Protein AF-A0A399IXY2-F1 (afdb_monomer_lite)

Structure (mmCIF, N/CA/C/O backbone):
data_AF-A0A399IXY2-F1
#
_entry.id   AF-A0A399IXY2-F1
#
loop_
_atom_site.group_PDB
_atom_site.id
_atom_site.type_symbol
_atom_site.label_atom_id
_atom_site.label_alt_id
_atom_site.label_comp_id
_atom_site.label_asym_id
_atom_site.label_entity_id
_atom_site.label_seq_id
_atom_site.pdbx_PDB_ins_code
_atom_site.Cartn_x
_atom_site.Cartn_y
_atom_site.Cartn_z
_atom_site.occupancy
_atom_site.B_iso_or_equiv
_atom_site.auth_seq_id
_atom_site.auth_comp_id
_atom_site.auth_asym_id
_atom_site.auth_atom_id
_atom_site.pdbx_PDB_model_num
ATOM 1 N N . ILE A 1 1 ? -5.758 -5.585 5.528 1.00 89.06 1 ILE A N 1
ATOM 2 C CA . ILE A 1 1 ? -6.009 -4.562 6.584 1.00 89.06 1 ILE A CA 1
ATOM 3 C C . ILE A 1 1 ? -5.346 -4.951 7.896 1.00 89.06 1 ILE A C 1
ATOM 5 O O . ILE A 1 1 ? -4.678 -4.102 8.468 1.00 89.06 1 ILE A O 1
ATOM 9 N N . GLU A 1 2 ? -5.478 -6.202 8.344 1.00 93.00 2 GLU A N 1
ATOM 10 C CA . GLU A 1 2 ? -4.936 -6.681 9.626 1.00 93.00 2 GLU A CA 1
ATOM 11 C C . GLU A 1 2 ? -3.463 -6.312 9.853 1.00 93.00 2 GLU A C 1
ATOM 13 O O . GLU A 1 2 ? -3.145 -5.714 10.876 1.00 93.00 2 GLU A O 1
ATOM 18 N N . GLU A 1 3 ? -2.570 -6.557 8.888 1.00 94.31 3 GLU A N 1
ATOM 19 C CA . GLU A 1 3 ? -1.150 -6.202 9.037 1.00 94.31 3 GLU A CA 1
ATOM 20 C C . GLU A 1 3 ? -0.913 -4.681 9.058 1.00 94.31 3 GLU A C 1
ATOM 22 O O . GLU A 1 3 ? -0.066 -4.182 9.803 1.00 94.31 3 GLU A O 1
ATOM 27 N N . CYS A 1 4 ? -1.686 -3.908 8.289 1.00 94.75 4 CYS A N 1
ATOM 28 C CA . CYS A 1 4 ? -1.613 -2.445 8.307 1.00 94.75 4 CYS A CA 1
ATOM 29 C C . CYS A 1 4 ? -2.041 -1.875 9.669 1.00 94.75 4 CYS A C 1
ATOM 31 O O . CYS A 1 4 ? -1.368 -0.991 10.203 1.00 94.75 4 CYS A O 1
ATOM 33 N N . GLU A 1 5 ? -3.122 -2.411 10.239 1.00 95.62 5 GLU A N 1
ATOM 34 C CA . GLU A 1 5 ? -3.639 -2.052 11.563 1.00 95.62 5 GLU A CA 1
ATOM 35 C C . GLU A 1 5 ? -2.716 -2.542 12.686 1.00 95.62 5 GLU A C 1
ATOM 37 O O . GLU A 1 5 ? -2.490 -1.823 13.653 1.00 95.62 5 GLU A O 1
ATOM 42 N N . ARG A 1 6 ? -2.087 -3.714 12.548 1.00 96.06 6 ARG A N 1
ATOM 43 C CA . ARG A 1 6 ? -1.083 -4.196 13.507 1.00 96.06 6 ARG A CA 1
ATOM 44 C C . ARG A 1 6 ? 0.146 -3.286 13.549 1.00 96.06 6 ARG A C 1
ATOM 46 O O . ARG A 1 6 ? 0.718 -3.073 14.617 1.00 96.06 6 ARG A O 1
ATOM 53 N N . ARG A 1 7 ? 0.581 -2.769 12.393 1.00 95.44 7 ARG A N 1
ATOM 54 C CA . ARG A 1 7 ? 1.743 -1.869 12.298 1.00 95.44 7 ARG A CA 1
ATOM 55 C C . ARG A 1 7 ? 1.460 -0.482 12.875 1.00 95.44 7 ARG A C 1
ATOM 57 O O . ARG A 1 7 ? 2.404 0.113 13.383 1.00 95.44 7 ARG A O 1
ATOM 64 N N . ASP A 1 8 ? 0.235 0.034 12.715 1.00 96.31 8 ASP A N 1
ATOM 65 C CA . ASP A 1 8 ? -0.294 1.365 13.093 1.00 96.31 8 ASP A CA 1
ATOM 66 C C . ASP A 1 8 ? 0.727 2.405 13.601 1.00 96.31 8 ASP A C 1
ATOM 68 O O . ASP A 1 8 ? 0.613 2.978 14.685 1.00 96.31 8 ASP A O 1
ATOM 72 N N . ARG A 1 9 ? 1.749 2.698 12.786 1.00 94.94 9 ARG A N 1
ATOM 73 C CA . ARG A 1 9 ? 2.910 3.506 13.207 1.00 94.94 9 ARG A CA 1
ATOM 74 C C . ARG A 1 9 ? 2.549 4.937 13.601 1.00 94.94 9 ARG A C 1
ATOM 76 O O . ARG A 1 9 ? 3.351 5.618 14.232 1.00 94.94 9 ARG A O 1
ATOM 83 N N . LYS A 1 10 ? 1.388 5.411 13.150 1.00 95.62 10 LYS A N 1
ATOM 84 C CA . LYS A 1 10 ? 0.885 6.768 13.372 1.00 95.62 10 LYS A CA 1
ATOM 85 C C . LYS A 1 10 ? -0.316 6.803 14.327 1.00 95.62 10 LYS A C 1
ATOM 87 O O . LYS A 1 10 ? -0.807 7.891 14.606 1.00 95.62 10 LYS A O 1
ATOM 92 N N . GLY A 1 11 ? -0.789 5.655 14.821 1.00 96.06 11 GLY A N 1
ATOM 93 C CA . GLY A 1 11 ? -1.977 5.577 15.676 1.00 96.06 11 GLY A CA 1
ATOM 94 C C . GLY A 1 11 ? -3.299 5.878 14.955 1.00 96.06 11 GLY A C 1
ATOM 95 O O . GLY A 1 11 ? -4.301 6.157 15.611 1.00 96.06 11 GLY A O 1
ATOM 96 N N . LEU A 1 12 ? -3.310 5.905 13.619 1.00 97.00 12 LEU A N 1
ATOM 97 C CA . LEU A 1 12 ? -4.473 6.320 12.832 1.00 97.00 12 LEU A CA 1
ATOM 98 C C . LEU A 1 12 ? -5.569 5.257 12.851 1.00 97.00 12 LEU A C 1
ATOM 100 O O . LEU A 1 12 ? -6.739 5.610 12.991 1.00 97.00 12 LEU A O 1
ATOM 104 N N . TYR A 1 13 ? -5.200 3.974 12.782 1.00 96.75 13 TYR A N 1
ATOM 105 C CA . TYR A 1 13 ? -6.176 2.889 12.880 1.00 96.75 13 TYR A CA 1
ATOM 106 C C . TYR A 1 13 ? -6.841 2.886 14.255 1.00 96.75 13 TYR A C 1
ATOM 108 O O . TYR A 1 13 ? -8.066 2.821 14.340 1.00 96.75 13 TYR A O 1
ATOM 116 N N . LYS A 1 14 ? -6.066 3.068 15.334 1.00 96.50 14 LYS A N 1
ATOM 117 C CA . LYS A 1 14 ? -6.621 3.204 16.686 1.00 96.50 14 LYS A CA 1
ATOM 118 C C . LYS A 1 14 ? -7.630 4.354 16.787 1.00 96.50 14 LYS A C 1
ATOM 120 O O . LYS A 1 14 ? -8.735 4.158 17.288 1.00 96.50 14 LYS A O 1
ATOM 125 N N . LEU A 1 15 ? -7.281 5.545 16.297 1.00 96.75 15 LEU A N 1
ATOM 126 C CA . LEU A 1 15 ? -8.180 6.706 16.328 1.00 96.75 15 LEU A CA 1
ATOM 127 C C . LEU A 1 15 ? -9.446 6.492 15.481 1.00 96.75 15 LEU A C 1
ATOM 129 O O . LEU A 1 15 ? -10.524 6.943 15.872 1.00 96.75 15 LEU A O 1
ATOM 133 N N . ALA A 1 16 ? -9.332 5.794 14.350 1.00 96.50 16 ALA A N 1
ATOM 134 C CA . ALA A 1 16 ? -10.472 5.422 13.517 1.00 96.50 16 ALA A CA 1
ATOM 135 C C . ALA A 1 16 ? -11.401 4.423 14.228 1.00 96.50 16 ALA A C 1
ATOM 137 O O . ALA A 1 16 ? -12.614 4.623 14.243 1.00 96.50 16 ALA A O 1
ATOM 138 N N . ARG A 1 17 ? -10.849 3.400 14.897 1.00 95.06 17 ARG A N 1
ATOM 139 C CA . ARG A 1 17 ? -11.614 2.442 15.722 1.00 95.06 17 ARG A CA 1
ATOM 140 C C . ARG A 1 17 ? -12.315 3.114 16.906 1.00 95.06 17 ARG A C 1
ATOM 142 O O . ARG A 1 17 ? -13.422 2.724 17.259 1.00 95.06 17 ARG A O 1
ATOM 149 N N . GLU A 1 18 ? -11.704 4.147 17.485 1.00 96.56 18 GLU A N 1
ATOM 150 C CA . GLU A 1 18 ? -12.309 4.995 18.524 1.00 96.56 18 GLU A CA 1
ATOM 151 C C . GLU A 1 18 ? -13.368 5.978 17.976 1.00 96.56 18 GLU A C 1
ATOM 153 O O . GLU A 1 18 ? -13.960 6.734 18.746 1.00 96.56 18 GLU A O 1
ATOM 158 N N . GLY A 1 19 ? -13.602 6.015 16.658 1.00 94.94 19 GLY A N 1
ATOM 159 C CA . GLY A 1 19 ? -14.577 6.902 16.014 1.00 94.94 19 GLY A CA 1
ATOM 160 C C . GLY A 1 19 ? -14.147 8.372 15.931 1.00 94.94 19 GLY A C 1
ATOM 161 O O . GLY A 1 19 ? -14.959 9.233 15.591 1.00 94.94 19 GLY A O 1
ATOM 162 N N . LYS A 1 20 ? -12.880 8.683 16.234 1.00 96.94 20 LYS A N 1
ATOM 163 C CA . LYS A 1 20 ? -12.332 10.051 16.182 1.00 96.94 20 LYS A CA 1
ATOM 164 C C . LYS A 1 20 ? -11.992 10.491 14.762 1.00 96.94 20 LYS A C 1
ATOM 166 O O . LYS A 1 20 ? -12.005 11.687 14.483 1.00 96.94 20 LYS A O 1
ATOM 171 N N . ILE A 1 21 ? -11.698 9.537 13.879 1.00 95.75 21 ILE A N 1
ATOM 172 C CA . ILE A 1 21 ? -11.513 9.766 12.445 1.00 95.75 21 ILE A CA 1
ATOM 173 C C . ILE A 1 21 ? -12.689 9.117 11.718 1.00 95.75 21 ILE A C 1
ATOM 175 O O . ILE A 1 21 ? -12.910 7.912 11.836 1.00 95.75 21 ILE A O 1
ATOM 179 N N . LYS A 1 22 ? -13.463 9.936 11.006 1.00 93.62 22 LYS A N 1
ATOM 180 C CA . LYS A 1 22 ? -14.583 9.484 10.174 1.00 93.62 22 LYS A CA 1
ATOM 181 C C . LYS A 1 22 ? -14.073 9.090 8.791 1.00 93.62 22 LYS A C 1
ATOM 183 O O . LYS A 1 22 ? -13.018 9.571 8.390 1.00 93.62 22 LYS A O 1
ATOM 188 N N . GLU A 1 23 ? -14.835 8.240 8.102 1.00 95.50 23 GLU A N 1
ATOM 189 C CA . GLU A 1 23 ? -14.587 7.860 6.699 1.00 95.50 23 GLU A CA 1
ATOM 190 C C . GLU A 1 23 ? -13.149 7.362 6.479 1.00 95.50 23 GLU A C 1
ATOM 192 O O . GLU A 1 23 ? -12.430 7.780 5.578 1.00 95.50 23 GLU A O 1
ATOM 197 N N . PHE A 1 24 ? -12.691 6.492 7.381 1.00 96.44 24 PHE A N 1
ATOM 198 C CA . PHE A 1 24 ? -11.345 5.947 7.329 1.00 96.44 24 PHE A CA 1
ATOM 199 C C . PHE A 1 24 ? -11.340 4.682 6.475 1.00 96.44 24 PHE A C 1
ATOM 201 O O . PHE A 1 24 ? -11.961 3.674 6.835 1.00 96.44 24 PHE A O 1
ATOM 208 N N . THR A 1 25 ? -10.611 4.738 5.366 1.00 95.38 25 THR A N 1
ATOM 209 C CA . THR A 1 25 ? -10.484 3.650 4.397 1.00 95.38 25 THR A CA 1
ATOM 210 C C . THR A 1 25 ? -10.006 2.352 5.054 1.00 95.38 25 THR A C 1
ATOM 212 O O . THR A 1 25 ? -9.001 2.319 5.765 1.00 95.38 25 THR A O 1
ATOM 215 N N . GLY A 1 26 ? -10.743 1.267 4.827 1.00 91.94 26 GLY A N 1
ATOM 216 C CA . GLY A 1 26 ? -10.532 -0.044 5.438 1.00 91.94 26 GLY A CA 1
ATOM 217 C C . GLY A 1 26 ? -11.169 -0.231 6.822 1.00 91.94 26 GLY A C 1
ATOM 218 O O . GLY A 1 26 ? -11.138 -1.342 7.344 1.00 91.94 26 GLY A O 1
ATOM 219 N N . ILE A 1 27 ? -11.767 0.811 7.414 1.00 94.19 27 ILE A N 1
ATOM 220 C CA . ILE A 1 27 ? -12.519 0.720 8.679 1.00 94.19 27 ILE A CA 1
ATOM 221 C C . ILE A 1 27 ? -13.981 1.122 8.485 1.00 94.19 27 ILE A C 1
ATOM 223 O O . ILE A 1 27 ? -14.869 0.294 8.670 1.00 94.19 27 ILE A O 1
ATOM 227 N N . SER A 1 28 ? -14.232 2.389 8.153 1.00 92.94 28 SER A N 1
ATOM 228 C CA . SER A 1 28 ? -15.580 2.953 7.980 1.00 92.94 28 SER A CA 1
ATOM 229 C C . SER A 1 28 ? -15.895 3.340 6.537 1.00 92.94 28 SER A C 1
ATOM 231 O O . SER A 1 28 ? -17.048 3.634 6.240 1.00 92.94 28 SER A O 1
ATOM 233 N N . ASP A 1 29 ? -14.897 3.290 5.658 1.00 96.25 2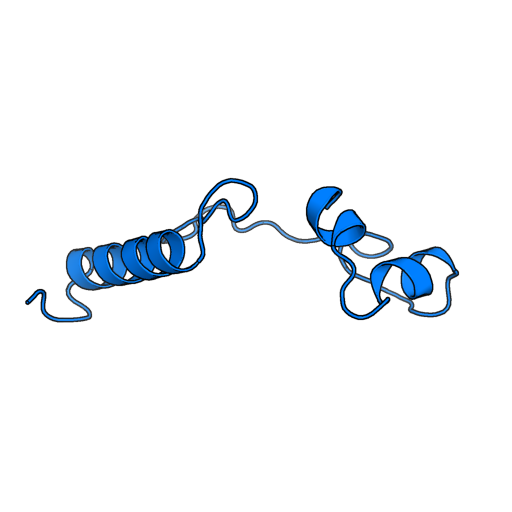9 ASP A N 1
ATOM 234 C CA . ASP A 1 29 ? -15.006 3.548 4.223 1.00 96.25 29 ASP A CA 1
ATOM 235 C C . ASP A 1 29 ? -14.315 2.399 3.454 1.00 96.25 29 ASP A C 1
ATOM 237 O O . ASP A 1 29 ? -13.257 1.938 3.905 1.00 96.25 29 ASP A O 1
ATOM 241 N N . PRO A 1 30 ? -14.887 1.843 2.369 1.00 95.06 30 PRO A N 1
ATOM 242 C CA . PRO A 1 30 ? -14.254 0.759 1.617 1.00 95.06 30 PRO A CA 1
ATOM 243 C C . PRO A 1 30 ? -12.992 1.216 0.871 1.00 95.06 30 PRO A C 1
ATOM 245 O O . PRO A 1 30 ? -12.791 2.392 0.593 1.00 95.06 30 PRO A O 1
ATOM 248 N N . TYR A 1 31 ? -12.128 0.256 0.535 1.00 95.12 31 TYR A N 1
ATOM 249 C CA . TYR A 1 31 ? -11.016 0.469 -0.390 1.00 95.12 31 TYR A CA 1
ATOM 250 C C . TYR A 1 31 ? -11.326 -0.219 -1.718 1.00 95.12 31 TYR A C 1
ATOM 252 O O . TYR A 1 31 ? -11.480 -1.443 -1.750 1.00 95.12 31 TYR A O 1
ATOM 260 N N . ASP A 1 32 ? -11.364 0.551 -2.801 1.00 95.06 32 ASP A N 1
ATOM 261 C CA . ASP A 1 32 ? -11.556 0.019 -4.148 1.00 95.06 32 ASP A CA 1
ATOM 262 C C . ASP A 1 32 ? -10.236 -0.558 -4.673 1.00 95.06 32 ASP A C 1
ATOM 264 O O . ASP A 1 32 ? -9.339 0.155 -5.132 1.00 95.06 32 ASP A O 1
ATOM 268 N N . VAL A 1 33 ? -10.092 -1.879 -4.559 1.00 95.06 33 VAL A N 1
ATOM 269 C CA . VAL A 1 33 ? -8.892 -2.590 -5.012 1.00 95.06 33 VAL A CA 1
ATOM 270 C C . VAL A 1 33 ? -8.779 -2.488 -6.539 1.00 95.06 33 VAL A C 1
ATOM 272 O O . VAL A 1 33 ? -9.734 -2.839 -7.230 1.00 95.06 33 VAL A O 1
ATOM 275 N N . PRO A 1 34 ? -7.611 -2.105 -7.094 1.00 96.69 34 PRO A N 1
ATOM 276 C CA . PRO A 1 34 ? -7.423 -2.082 -8.540 1.00 96.69 34 PRO A CA 1
ATOM 277 C C . PRO A 1 34 ? -7.643 -3.466 -9.165 1.00 96.69 34 PRO A C 1
ATOM 279 O O . PRO A 1 34 ? -7.010 -4.439 -8.739 1.00 96.69 34 PRO A O 1
ATOM 282 N N . GLU A 1 35 ? -8.499 -3.539 -10.189 1.00 97.12 35 GLU A N 1
ATOM 283 C CA . GLU A 1 35 ? -8.784 -4.777 -10.931 1.00 97.12 35 GLU A CA 1
ATOM 284 C C . GLU A 1 35 ? -7.617 -5.174 -11.845 1.00 97.12 35 GLU A C 1
ATOM 286 O O . GLU A 1 35 ? -7.185 -6.326 -11.846 1.00 97.12 35 GLU A O 1
ATOM 291 N N . THR A 1 36 ? -7.058 -4.206 -12.579 1.00 96.94 36 THR A N 1
ATOM 292 C CA . THR A 1 36 ? -5.986 -4.428 -13.563 1.00 96.94 36 THR A CA 1
ATOM 293 C C . THR A 1 36 ? -4.770 -3.532 -13.308 1.00 96.94 36 THR A C 1
ATOM 295 O O . THR A 1 36 ? -4.464 -2.671 -14.133 1.00 96.94 36 THR A O 1
ATOM 298 N N . PRO A 1 37 ? -4.070 -3.681 -12.169 1.00 96.81 37 PRO A N 1
ATOM 299 C CA . PRO A 1 37 ? -2.853 -2.920 -11.922 1.00 96.81 37 PRO A CA 1
ATOM 300 C C . PRO A 1 37 ? -1.709 -3.418 -12.814 1.00 96.81 37 PRO A C 1
ATOM 302 O O . PRO A 1 37 ? -1.562 -4.618 -13.049 1.00 96.81 37 PRO A O 1
ATOM 305 N N . GLU A 1 38 ? -0.830 -2.517 -13.243 1.00 96.94 38 GLU A N 1
ATOM 306 C CA . GLU A 1 38 ? 0.384 -2.875 -13.981 1.00 96.94 38 GLU A CA 1
ATOM 307 C C . GLU A 1 38 ? 1.346 -3.718 -13.125 1.00 96.94 38 GLU A C 1
ATOM 309 O O . GLU A 1 38 ? 2.089 -4.547 -13.665 1.00 96.94 38 GLU A O 1
ATOM 314 N N . LEU A 1 39 ? 1.326 -3.516 -11.802 1.00 96.62 39 LEU A N 1
ATOM 315 C CA . LEU A 1 39 ? 2.096 -4.253 -10.802 1.00 96.62 39 LEU A CA 1
ATOM 316 C C . LEU A 1 39 ? 1.352 -4.276 -9.456 1.00 96.62 39 LEU A C 1
ATOM 318 O O . LEU A 1 39 ? 0.824 -3.258 -9.014 1.00 96.62 39 LEU A O 1
ATOM 322 N N . ARG A 1 40 ? 1.362 -5.427 -8.776 1.00 96.06 40 ARG A N 1
ATOM 323 C CA . ARG A 1 40 ? 0.886 -5.600 -7.395 1.00 96.06 40 ARG A CA 1
ATOM 324 C C . ARG A 1 40 ? 2.058 -6.048 -6.523 1.00 96.06 40 ARG A C 1
ATOM 326 O O . ARG A 1 40 ? 2.789 -6.946 -6.925 1.00 96.06 40 ARG A O 1
ATOM 333 N N . LEU A 1 41 ? 2.224 -5.432 -5.352 1.00 95.44 41 LEU A N 1
ATOM 334 C CA . LEU A 1 41 ? 3.318 -5.718 -4.418 1.00 95.44 41 LEU A CA 1
ATOM 335 C C . LEU A 1 41 ? 2.773 -6.190 -3.068 1.00 95.44 41 LEU A C 1
ATOM 337 O O . LEU A 1 41 ? 2.110 -5.418 -2.375 1.00 95.44 41 LEU A O 1
ATOM 341 N N . GLU A 1 42 ? 3.141 -7.406 -2.660 1.00 92.62 42 GLU A N 1
ATOM 342 C CA . GLU A 1 42 ? 2.805 -7.930 -1.332 1.00 92.62 42 GLU A CA 1
ATOM 343 C C . GLU A 1 42 ? 3.870 -7.554 -0.302 1.00 92.62 42 GLU A C 1
ATOM 345 O O . GLU A 1 42 ? 4.892 -8.214 -0.125 1.00 92.62 42 GLU A O 1
ATOM 350 N N . THR A 1 43 ? 3.600 -6.459 0.406 1.00 94.50 43 THR A N 1
ATOM 351 C CA . THR A 1 43 ? 4.527 -5.832 1.369 1.00 94.50 43 THR A CA 1
ATOM 352 C C . THR A 1 43 ? 4.508 -6.459 2.771 1.00 94.50 43 THR A C 1
ATOM 354 O O . THR A 1 43 ? 5.134 -5.950 3.710 1.00 94.50 43 THR A O 1
ATOM 357 N N . GLU A 1 44 ? 3.756 -7.546 2.958 1.00 92.25 44 GLU A N 1
ATOM 358 C CA . GLU A 1 44 ? 3.682 -8.252 4.240 1.00 92.25 44 GLU A CA 1
ATOM 359 C C . GLU A 1 44 ? 4.886 -9.177 4.456 1.00 92.25 44 GLU A C 1
ATOM 361 O O . GLU A 1 44 ? 5.373 -9.283 5.580 1.00 92.25 44 GLU A O 1
ATOM 366 N N . SER A 1 45 ? 5.393 -9.809 3.392 1.00 87.56 45 SER A N 1
ATOM 367 C CA . SER A 1 45 ? 6.434 -10.852 3.469 1.00 87.56 45 SER A CA 1
ATOM 368 C C . SER A 1 45 ? 7.677 -10.575 2.620 1.00 87.56 45 SER A C 1
ATOM 370 O O . SER A 1 45 ? 8.565 -11.420 2.546 1.00 87.56 45 SER A O 1
ATOM 372 N N . VAL A 1 46 ? 7.749 -9.406 1.984 1.00 88.69 46 VAL A N 1
ATOM 373 C CA . VAL A 1 46 ? 8.865 -9.001 1.121 1.00 88.69 46 VAL A CA 1
ATOM 374 C C . VAL A 1 46 ? 9.504 -7.745 1.705 1.00 88.69 46 VAL A C 1
ATOM 376 O O . VAL A 1 46 ? 8.804 -6.836 2.157 1.00 88.69 46 VAL A O 1
ATOM 379 N N . ASP A 1 47 ? 10.834 -7.692 1.724 1.00 94.25 47 ASP A N 1
ATOM 380 C CA . ASP A 1 47 ? 11.558 -6.495 2.135 1.00 94.25 47 ASP A CA 1
ATOM 381 C C . ASP A 1 47 ? 11.368 -5.342 1.138 1.00 94.25 47 ASP A C 1
ATOM 383 O O . ASP A 1 47 ? 10.945 -5.504 -0.012 1.00 94.25 47 ASP A O 1
ATOM 387 N N . VAL A 1 48 ? 11.665 -4.136 1.616 1.00 95.50 48 VAL A N 1
ATOM 388 C CA . VAL A 1 48 ? 11.450 -2.907 0.852 1.00 95.50 48 VAL A CA 1
ATOM 389 C C . VAL A 1 48 ? 12.314 -2.843 -0.409 1.00 95.50 48 VAL A C 1
ATOM 391 O O . VAL A 1 48 ? 11.819 -2.388 -1.440 1.00 95.50 48 VAL 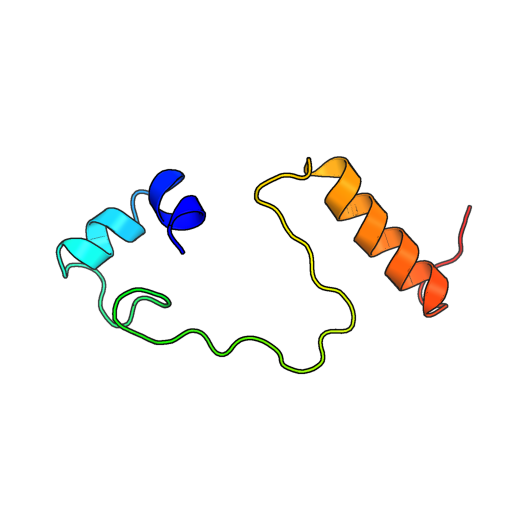A O 1
ATOM 394 N N . ASP A 1 49 ? 13.552 -3.340 -0.359 1.00 97.25 49 ASP A N 1
ATOM 395 C CA . ASP A 1 49 ? 14.486 -3.274 -1.485 1.00 97.25 49 ASP A CA 1
ATOM 396 C C . ASP A 1 49 ? 14.034 -4.211 -2.609 1.00 97.25 49 ASP A C 1
ATOM 398 O O . ASP A 1 49 ? 14.000 -3.816 -3.775 1.00 97.25 49 ASP A O 1
ATOM 402 N N . ASN A 1 50 ? 13.559 -5.410 -2.267 1.00 96.44 50 ASN A N 1
ATOM 403 C CA . ASN A 1 50 ? 12.965 -6.340 -3.223 1.00 96.44 50 ASN A CA 1
ATOM 404 C C . ASN A 1 50 ? 11.650 -5.822 -3.820 1.00 96.44 50 ASN A C 1
ATOM 406 O O . ASN A 1 50 ? 11.383 -6.042 -5.004 1.00 96.44 50 ASN A O 1
ATOM 410 N N . CYS A 1 51 ? 10.822 -5.112 -3.048 1.00 97.50 51 CYS A N 1
ATOM 411 C CA . CYS A 1 51 ? 9.634 -4.452 -3.597 1.00 97.50 51 CYS A CA 1
ATOM 412 C C . CYS A 1 51 ? 10.021 -3.343 -4.586 1.00 97.50 51 CYS A C 1
ATOM 414 O O . CYS A 1 51 ? 9.458 -3.264 -5.677 1.00 97.50 51 CYS A O 1
ATOM 416 N N . ALA A 1 52 ? 11.005 -2.509 -4.237 1.00 97.25 52 ALA A N 1
ATOM 417 C CA . ALA A 1 52 ? 11.511 -1.463 -5.121 1.00 97.25 52 ALA A CA 1
ATOM 418 C C . ALA A 1 52 ? 12.119 -2.052 -6.403 1.00 97.25 52 ALA A C 1
ATOM 420 O O . ALA A 1 52 ? 11.861 -1.552 -7.497 1.00 97.25 52 ALA A O 1
ATOM 421 N N . HIS A 1 53 ? 12.856 -3.158 -6.292 1.00 96.38 53 HIS A N 1
ATOM 422 C CA . HIS A 1 53 ? 13.430 -3.845 -7.442 1.00 96.38 53 HIS A CA 1
ATOM 423 C C . HIS A 1 53 ? 12.356 -4.368 -8.408 1.00 96.38 53 HIS A C 1
ATOM 425 O O . HIS A 1 53 ? 12.487 -4.198 -9.617 1.00 96.38 53 HIS A O 1
ATOM 431 N N . GLN A 1 54 ? 11.245 -4.913 -7.899 1.00 96.75 54 GLN A N 1
ATOM 432 C CA . GLN A 1 54 ? 10.108 -5.320 -8.737 1.00 96.75 54 GLN A CA 1
ATOM 433 C C . GLN A 1 54 ? 9.506 -4.147 -9.524 1.00 96.75 54 GLN A C 1
ATOM 435 O O . GLN A 1 54 ? 9.123 -4.320 -10.682 1.00 96.75 54 GLN A O 1
ATOM 440 N N . VAL A 1 55 ? 9.452 -2.948 -8.930 1.00 97.31 55 VAL A N 1
ATOM 441 C CA . VAL A 1 55 ? 9.006 -1.735 -9.636 1.00 97.31 55 VAL A CA 1
ATOM 442 C C . VAL A 1 55 ? 9.968 -1.389 -10.768 1.00 97.31 55 VAL A C 1
ATOM 444 O O . VAL A 1 55 ? 9.516 -1.142 -11.883 1.00 97.31 55 VAL A O 1
ATOM 447 N N . LEU A 1 56 ? 11.280 -1.410 -10.513 1.00 97.38 56 LEU A N 1
ATOM 448 C CA . LEU A 1 56 ? 12.291 -1.124 -11.537 1.00 97.38 56 LEU A CA 1
ATOM 449 C C . LEU A 1 56 ? 12.190 -2.105 -12.709 1.00 97.38 56 LEU A C 1
ATOM 451 O O . LEU A 1 56 ? 12.039 -1.670 -13.848 1.00 97.38 56 LEU A O 1
ATOM 455 N N . LEU A 1 57 ? 12.142 -3.410 -12.426 1.00 97.06 57 LEU A N 1
ATOM 456 C CA . LEU A 1 57 ? 11.975 -4.446 -13.450 1.00 97.06 57 LEU A CA 1
ATOM 457 C C . LEU A 1 57 ? 10.691 -4.249 -14.264 1.00 97.06 57 LEU A C 1
ATOM 459 O O . LEU A 1 57 ? 10.682 -4.442 -15.482 1.00 97.06 57 LEU A O 1
ATOM 463 N N . LYS A 1 58 ? 9.593 -3.837 -13.616 1.00 97.75 58 LYS A N 1
ATOM 464 C CA . LYS A 1 58 ? 8.349 -3.545 -14.329 1.00 97.75 58 LYS A CA 1
ATOM 465 C C . LYS A 1 58 ? 8.517 -2.359 -15.279 1.00 97.75 58 LYS A C 1
ATOM 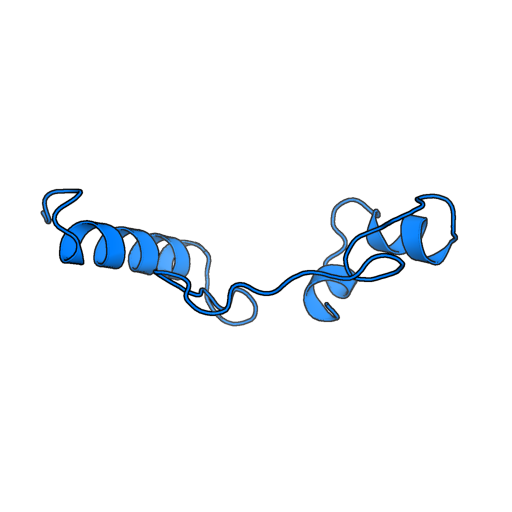467 O O . LYS A 1 58 ? 8.101 -2.463 -16.433 1.00 97.75 58 LYS A O 1
ATOM 472 N N . LEU A 1 59 ? 9.131 -1.267 -14.828 1.00 97.88 59 LEU A N 1
ATOM 473 C CA . LEU A 1 59 ? 9.369 -0.080 -15.653 1.00 97.88 59 LEU A CA 1
ATOM 474 C C . LEU A 1 59 ? 10.297 -0.381 -16.840 1.00 97.88 59 LEU A C 1
ATOM 476 O O . LEU A 1 59 ? 10.016 0.068 -17.952 1.00 97.88 59 LEU A O 1
ATOM 480 N N . GLU A 1 60 ? 11.344 -1.184 -16.629 1.00 97.50 60 GLU A N 1
ATOM 481 C CA . GLU A 1 60 ? 12.226 -1.681 -17.694 1.00 97.50 60 GLU A CA 1
ATOM 482 C C . GLU A 1 60 ? 11.447 -2.524 -18.710 1.00 97.50 60 GLU A C 1
ATOM 484 O O . GLU A 1 60 ? 11.531 -2.281 -19.912 1.00 97.50 60 GLU A O 1
ATOM 489 N N . SER A 1 61 ? 10.610 -3.461 -18.244 1.00 97.06 61 SER A N 1
ATO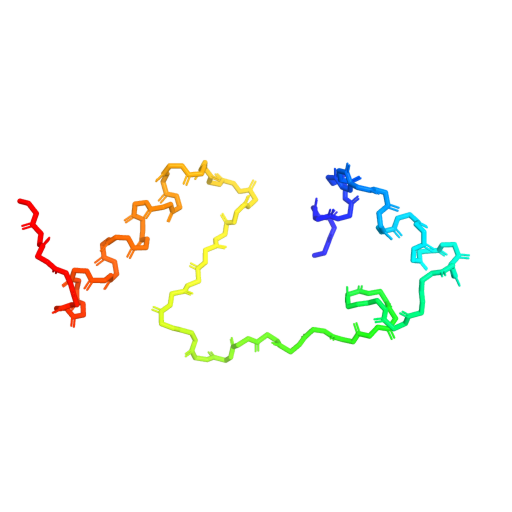M 490 C CA . SER A 1 61 ? 9.790 -4.311 -19.126 1.00 97.06 61 SER A CA 1
ATOM 491 C C . SER A 1 61 ? 8.790 -3.522 -19.980 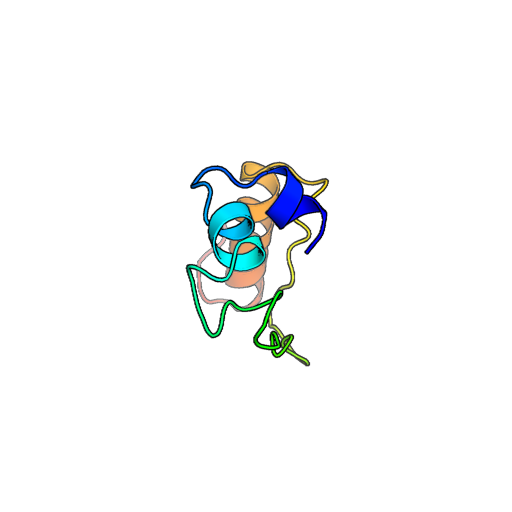1.00 97.06 61 SER A C 1
ATOM 493 O O . SER A 1 61 ? 8.406 -3.964 -21.061 1.00 97.06 61 SER A O 1
ATOM 495 N N . MET A 1 62 ? 8.374 -2.346 -19.503 1.00 97.50 62 MET A N 1
ATOM 496 C CA . MET A 1 62 ? 7.495 -1.423 -20.223 1.00 97.50 62 MET A CA 1
ATOM 497 C C . MET A 1 62 ? 8.268 -0.471 -21.149 1.00 97.50 62 MET A C 1
ATOM 499 O O . MET A 1 62 ? 7.645 0.319 -21.855 1.00 97.50 62 MET A O 1
ATOM 503 N N . GLY A 1 63 ? 9.604 -0.518 -21.143 1.00 97.25 63 GLY A N 1
ATOM 504 C CA . GLY A 1 63 ? 10.466 0.374 -21.919 1.00 97.25 63 GLY A CA 1
ATOM 505 C C . GLY A 1 63 ? 10.455 1.825 -21.430 1.00 97.25 63 GLY A C 1
ATOM 506 O O . GLY A 1 63 ? 10.777 2.729 -22.197 1.00 97.25 63 GLY A O 1
ATOM 507 N N . LEU A 1 64 ? 10.050 2.065 -20.178 1.00 97.31 64 LEU A N 1
ATOM 508 C CA . LEU A 1 64 ? 9.963 3.408 -19.592 1.00 97.31 64 LEU A CA 1
ATOM 509 C C . LEU A 1 64 ? 11.303 3.890 -19.035 1.00 97.31 64 LEU A C 1
ATOM 511 O O . LEU A 1 64 ? 11.541 5.094 -18.948 1.00 97.31 64 LEU A O 1
ATOM 515 N N . ILE A 1 65 ? 12.168 2.950 -18.657 1.00 97.12 65 ILE A N 1
ATOM 516 C CA . ILE A 1 65 ? 13.546 3.200 -18.244 1.00 97.12 65 ILE A CA 1
ATOM 517 C C . ILE A 1 65 ? 14.467 2.205 -18.949 1.00 97.12 65 ILE A C 1
ATOM 519 O O . ILE A 1 65 ? 14.036 1.122 -19.348 1.00 97.12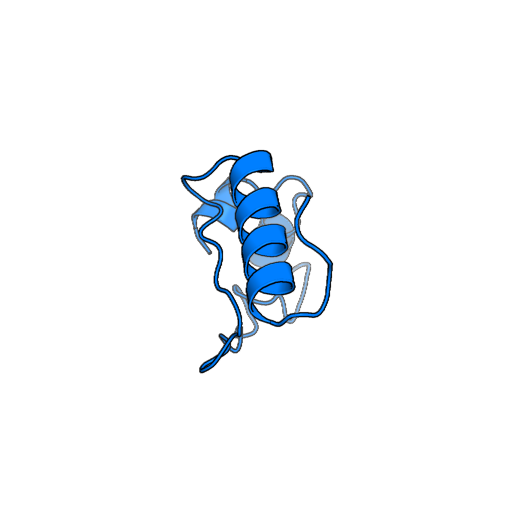 65 ILE A O 1
ATOM 523 N N . ASN A 1 66 ? 15.735 2.576 -19.100 1.00 93.44 66 ASN A N 1
ATOM 524 C CA . ASN A 1 66 ? 16.747 1.655 -19.601 1.00 93.44 66 ASN A CA 1
ATOM 525 C C . ASN A 1 66 ? 17.183 0.724 -18.468 1.00 93.44 66 ASN A C 1
ATOM 527 O O . ASN A 1 66 ? 17.443 1.202 -17.362 1.00 93.44 66 ASN A O 1
ATOM 531 N N . GLY A 1 67 ? 17.300 -0.569 -18.768 1.00 80.19 67 GLY A N 1
ATOM 532 C CA . GLY A 1 67 ? 18.038 -1.491 -17.910 1.00 80.19 67 GLY A CA 1
ATOM 533 C C . GLY A 1 67 ? 19.530 -1.165 -17.954 1.00 80.19 67 GLY A C 1
ATOM 534 O O . GLY A 1 67 ? 20.037 -0.721 -18.991 1.00 80.19 67 GLY A O 1
ATOM 535 N N . ASN A 1 68 ? 20.208 -1.345 -16.821 1.00 61.16 68 ASN A N 1
ATOM 536 C CA . ASN A 1 68 ? 21.671 -1.284 -16.756 1.00 61.16 68 ASN A CA 1
ATOM 537 C C . ASN A 1 68 ? 22.322 -2.495 -17.431 1.00 61.16 68 ASN A C 1
ATOM 539 O O . ASN A 1 68 ? 21.760 -3.609 -17.323 1.00 61.16 68 ASN A O 1
#

Secondary structure (DSSP, 8-state):
-HHHHHH-TTSHHHHHHTTSSSS-BTTTB-----SS-S----TTTS-HHHHHHHHHHHHHHTTSS---

Sequence (68 aa):
IEECERRDRKGLYKLAREGKIKEFTGISDPYDVPETPELRLETESVDVDNCAHQVLLKLESMGLINGN

InterPro domains:
  IPR027417 P-loop containing nucleoside triphosphate hydrolase [G3DSA:3.40.50.300] (1-66)
  IPR027417 P-loop containing nucleoside triphosphate hydrolase [SSF52540] (2-62)
  IPR050512 Sulfate Adenylyltransferase/APS Kinase [PTHR42700] (1-66)
  IPR059117 APS kinase domain [PF01583] (2-41)

pLDDT: mean 94.79, std 4.95, range [61.16, 97.88]

Foldseek 3Di:
DVVCLVPCVPCVNVCVVVVVDACDDPRHPDDDDDPDDLDDDDPPPDDPVVSVVVVVVSCCVVVNDPDD

Radius of gyration: 16.3 Å; chains: 1; bounding box: 37×21×40 Å

Organism: NCBI:txid2211117